Protein AF-A0A961Y4K7-F1 (afdb_monomer_lite)

pLDDT: mean 87.4, std 11.5, range [48.53, 97.31]

Radius of gyration: 15.56 Å; chains: 1; bounding box: 34×49×29 Å

Foldseek 3Di:
DPPVVLVVVLVVQLCVCVVVVHDNVVSVVRSVLVVCVVPHPPNSVVVVVVVVVVVCPDPVNPPPPD

Secondary structure (DSSP, 8-state):
-HHHHHHHHHHHHHHHHHHTT--HHHHHHHHHHHHHHHH-SS-HHHHHHHHHHHHHT-TTTS----

Structure (mmCIF, N/CA/C/O backbone):
data_AF-A0A961Y4K7-F1
#
_entry.id   AF-A0A961Y4K7-F1
#
loop_
_atom_site.group_PDB
_atom_site.id
_atom_site.type_symbol
_atom_site.label_atom_id
_atom_site.label_alt_id
_atom_site.label_comp_id
_atom_site.label_asym_id
_atom_site.label_entity_id
_atom_site.label_seq_id
_atom_site.pdbx_PDB_ins_code
_atom_site.Cartn_x
_atom_site.Cartn_y
_atom_site.Cartn_z
_atom_site.occupancy
_atom_site.B_iso_or_equiv
_atom_site.auth_seq_id
_atom_site.auth_comp_id
_atom_site.auth_asym_id
_atom_site.auth_atom_id
_atom_site.pdbx_PDB_model_num
ATOM 1 N N . MET A 1 1 ? -7.176 -23.410 1.885 1.00 54.91 1 MET A N 1
ATOM 2 C CA . MET A 1 1 ? -7.154 -22.988 0.468 1.00 54.91 1 MET A CA 1
ATOM 3 C C . MET A 1 1 ? -7.221 -21.464 0.342 1.00 54.91 1 MET A C 1
ATOM 5 O O . MET A 1 1 ? -6.648 -20.939 -0.593 1.00 54.91 1 MET A O 1
ATOM 9 N N . GLU A 1 2 ? -7.733 -20.765 1.362 1.00 75.69 2 GLU A N 1
ATOM 10 C CA . GLU A 1 2 ? -7.825 -19.295 1.478 1.00 75.69 2 GLU A CA 1
ATOM 11 C C . GLU A 1 2 ? -6.557 -18.461 1.176 1.00 75.69 2 GLU A C 1
ATOM 13 O O . GLU A 1 2 ? -6.642 -17.450 0.483 1.00 75.69 2 GLU A O 1
ATOM 18 N N . GLN A 1 3 ? -5.361 -18.819 1.678 1.00 84.94 3 GLN A N 1
ATOM 19 C CA . GLN A 1 3 ? -4.197 -17.921 1.515 1.00 84.94 3 GLN A CA 1
ATOM 20 C C . GLN A 1 3 ? -3.693 -17.850 0.071 1.00 84.94 3 GLN A C 1
ATOM 22 O O . GLN A 1 3 ? -3.249 -16.797 -0.377 1.00 84.94 3 GLN A O 1
ATOM 27 N N . ILE A 1 4 ? -3.746 -18.970 -0.653 1.00 91.81 4 ILE A N 1
ATOM 28 C CA . ILE A 1 4 ? -3.292 -19.029 -2.048 1.00 91.81 4 ILE A CA 1
ATOM 29 C C . ILE A 1 4 ? -4.216 -18.183 -2.928 1.00 91.81 4 ILE A C 1
ATOM 31 O O . ILE A 1 4 ? -3.736 -17.489 -3.821 1.00 91.81 4 ILE A O 1
ATOM 35 N N . GLU A 1 5 ? -5.517 -18.183 -2.636 1.00 90.62 5 GLU A N 1
ATOM 36 C CA . GLU A 1 5 ? -6.509 -17.362 -3.333 1.00 90.62 5 GLU A CA 1
ATOM 37 C C . GLU A 1 5 ? -6.263 -15.867 -3.096 1.00 90.62 5 GLU A C 1
ATOM 39 O O . GLU A 1 5 ? -6.165 -15.105 -4.058 1.00 90.62 5 GLU A O 1
ATOM 44 N N . ALA A 1 6 ? -6.046 -15.452 -1.842 1.00 91.50 6 ALA A N 1
ATOM 45 C CA . ALA A 1 6 ? -5.721 -14.062 -1.511 1.00 91.50 6 ALA A CA 1
ATOM 46 C C . ALA A 1 6 ? -4.424 -13.580 -2.190 1.00 91.50 6 ALA A C 1
ATOM 48 O O . ALA A 1 6 ? -4.379 -12.488 -2.761 1.00 91.50 6 ALA A O 1
ATOM 49 N N . ILE A 1 7 ? -3.374 -14.410 -2.178 1.00 93.88 7 ILE A N 1
ATOM 50 C CA . ILE A 1 7 ? -2.105 -14.110 -2.860 1.00 93.88 7 ILE A CA 1
ATOM 51 C C . ILE A 1 7 ? -2.325 -13.998 -4.373 1.00 93.88 7 ILE A C 1
ATOM 53 O O . ILE A 1 7 ? -1.825 -13.061 -4.998 1.00 93.88 7 ILE A O 1
ATOM 57 N N . GLY A 1 8 ? -3.088 -14.925 -4.956 1.00 95.75 8 GLY A N 1
ATOM 58 C CA . GLY A 1 8 ? -3.424 -14.921 -6.377 1.00 95.75 8 GLY A CA 1
ATOM 59 C C . GLY A 1 8 ? -4.145 -13.642 -6.797 1.00 95.75 8 GLY A C 1
ATOM 60 O O . GLY A 1 8 ? -3.752 -13.022 -7.783 1.00 95.75 8 GLY A O 1
ATOM 61 N N . ILE A 1 9 ? -5.133 -13.200 -6.014 1.00 94.62 9 ILE A N 1
ATOM 62 C CA . ILE A 1 9 ? -5.882 -11.960 -6.259 1.00 94.62 9 ILE A CA 1
ATOM 63 C C . ILE A 1 9 ? -4.955 -10.742 -6.202 1.00 94.62 9 ILE A C 1
ATOM 65 O O . ILE A 1 9 ? -4.969 -9.920 -7.119 1.00 94.62 9 ILE A O 1
ATOM 69 N N . PHE A 1 10 ? -4.110 -10.625 -5.174 1.00 94.88 10 PHE A N 1
ATOM 70 C CA . PHE A 1 10 ? -3.209 -9.476 -5.057 1.00 94.88 10 PHE A CA 1
ATOM 71 C C . PHE A 1 10 ? -2.169 -9.414 -6.171 1.00 94.88 10 PHE A C 1
ATOM 73 O O . PHE A 1 10 ? -1.943 -8.337 -6.727 1.00 94.88 10 PHE A O 1
ATOM 80 N N . LEU A 1 11 ? -1.573 -10.547 -6.545 1.00 96.56 11 LEU A N 1
ATOM 81 C CA . LEU A 1 11 ? -0.638 -10.593 -7.669 1.00 96.56 11 LEU A CA 1
ATOM 82 C C . LEU A 1 11 ? -1.335 -10.287 -8.994 1.00 96.56 11 LEU A C 1
ATOM 84 O O . LEU A 1 11 ? -0.788 -9.546 -9.809 1.00 96.56 11 LEU A O 1
ATOM 88 N N . PHE A 1 12 ? -2.547 -10.802 -9.198 1.00 96.88 12 PHE A N 1
ATOM 89 C CA . PHE A 1 12 ? -3.329 -10.523 -10.396 1.00 96.88 12 PHE A CA 1
ATOM 90 C C . PHE A 1 12 ? -3.629 -9.026 -10.542 1.00 96.88 12 PHE A C 1
ATOM 92 O O . PHE A 1 12 ? -3.369 -8.449 -11.600 1.00 96.88 12 PHE A O 1
ATOM 99 N N . VAL A 1 13 ? -4.109 -8.373 -9.479 1.00 96.56 13 VAL A N 1
ATOM 100 C CA . VAL A 1 13 ? -4.384 -6.926 -9.479 1.00 96.56 13 VAL A CA 1
ATOM 101 C C . VAL A 1 13 ? -3.099 -6.129 -9.707 1.00 96.56 13 VAL A C 1
ATOM 103 O O . VAL A 1 13 ? -3.076 -5.230 -10.550 1.00 96.56 13 VAL A O 1
ATOM 106 N N . LEU A 1 14 ? -2.013 -6.485 -9.015 1.00 96.94 14 LEU A N 1
ATOM 107 C CA . LEU A 1 14 ? -0.726 -5.803 -9.137 1.00 96.94 14 LEU A CA 1
ATOM 108 C C . LEU A 1 14 ? -0.177 -5.875 -10.568 1.00 96.94 14 LEU A C 1
ATOM 110 O O . LEU A 1 14 ? 0.171 -4.844 -11.144 1.00 96.94 14 LEU A O 1
ATOM 114 N N . PHE A 1 15 ? -0.117 -7.071 -11.158 1.00 97.12 15 PHE A N 1
ATOM 115 C CA . PHE A 1 15 ? 0.407 -7.249 -12.512 1.00 97.12 15 PHE A CA 1
ATOM 116 C C . PHE A 1 15 ? -0.513 -6.672 -13.582 1.00 97.12 15 PHE A C 1
ATOM 118 O O . PHE A 1 15 ? -0.012 -6.196 -14.596 1.00 97.12 15 PHE A O 1
ATOM 125 N N . THR A 1 16 ? -1.827 -6.640 -13.355 1.00 97.31 16 THR A N 1
ATOM 126 C CA . THR A 1 16 ? -2.761 -5.958 -14.262 1.00 97.31 16 THR A CA 1
ATOM 127 C C . THR A 1 16 ? -2.505 -4.449 -14.272 1.00 97.31 16 THR A C 1
ATOM 129 O O . THR A 1 16 ? -2.363 -3.853 -15.341 1.00 97.31 16 THR A O 1
ATOM 132 N N . LEU A 1 17 ? -2.367 -3.825 -13.096 1.00 96.44 17 LEU A N 1
ATOM 133 C CA . LEU A 1 17 ? -2.095 -2.387 -12.980 1.00 96.44 17 LEU A CA 1
ATOM 134 C C . LEU A 1 17 ? -0.716 -2.023 -13.546 1.00 96.44 17 LEU A C 1
ATOM 136 O O . LEU A 1 17 ? -0.607 -1.093 -14.346 1.00 96.44 17 LEU A O 1
ATOM 140 N N . LEU A 1 18 ? 0.326 -2.789 -13.216 1.00 96.88 18 LEU A N 1
ATOM 141 C CA . LEU A 1 18 ? 1.668 -2.564 -13.761 1.00 96.88 18 LEU A CA 1
ATOM 142 C C . LEU A 1 18 ? 1.746 -2.856 -15.267 1.00 96.88 18 LEU A C 1
ATOM 144 O O . LEU A 1 18 ? 2.370 -2.097 -16.004 1.00 96.88 18 LEU A O 1
ATOM 148 N N . GLY A 1 19 ? 1.076 -3.908 -15.740 1.00 96.12 19 GLY A N 1
ATOM 149 C CA . GLY A 1 19 ? 1.004 -4.271 -17.157 1.00 96.12 19 GLY A CA 1
ATOM 150 C C . GLY A 1 19 ? 0.287 -3.225 -18.014 1.00 96.12 19 GLY A C 1
ATOM 151 O O . GLY A 1 19 ? 0.601 -3.085 -19.192 1.00 96.12 19 GLY A O 1
ATOM 152 N N . SER A 1 20 ? -0.615 -2.438 -17.417 1.00 95.06 20 SER A N 1
ATOM 153 C CA . SER A 1 20 ? -1.254 -1.288 -18.072 1.00 95.06 20 SER A CA 1
ATOM 154 C C . SER A 1 20 ? -0.378 -0.023 -18.133 1.00 95.06 20 SER A C 1
ATOM 156 O O . SER A 1 20 ? -0.786 0.975 -18.723 1.00 95.06 20 SER A O 1
ATOM 158 N N . GLY A 1 21 ? 0.831 -0.050 -17.557 1.00 94.50 21 GLY A N 1
ATOM 159 C CA . GLY A 1 21 ? 1.772 1.076 -17.561 1.00 94.50 21 GLY A CA 1
ATOM 160 C C . GLY A 1 21 ? 1.527 2.118 -16.463 1.00 94.50 21 GLY A C 1
ATOM 161 O O . GLY A 1 21 ? 2.090 3.211 -16.519 1.00 94.50 21 GLY A O 1
ATOM 162 N N . VAL A 1 22 ? 0.699 1.804 -15.461 1.00 95.62 22 VAL A N 1
ATOM 163 C CA . VAL A 1 22 ? 0.441 2.694 -14.319 1.00 95.62 22 VAL A CA 1
ATOM 164 C C . VAL A 1 22 ? 1.689 2.794 -13.440 1.00 95.62 22 VAL A C 1
ATOM 166 O O . VAL A 1 22 ? 2.408 1.818 -13.223 1.00 95.62 22 VAL A O 1
ATOM 169 N N . TRP A 1 23 ? 1.942 3.990 -12.904 1.00 96.94 23 TRP A N 1
ATOM 170 C CA . TRP A 1 23 ? 3.050 4.222 -11.980 1.00 96.94 23 TRP A CA 1
ATOM 171 C C . TRP A 1 23 ? 2.975 3.298 -10.751 1.00 96.94 23 TRP A C 1
ATOM 173 O O . TRP A 1 23 ? 1.904 3.083 -10.182 1.00 96.94 23 TRP A O 1
ATOM 183 N N . VAL A 1 24 ? 4.129 2.791 -10.303 1.00 95.19 24 VAL A N 1
ATOM 184 C CA . VAL A 1 24 ? 4.222 1.716 -9.297 1.00 95.19 24 VAL A CA 1
ATOM 185 C C . VAL A 1 24 ? 3.474 2.038 -8.004 1.00 95.19 24 VAL A C 1
ATOM 187 O O . VAL A 1 24 ? 2.737 1.194 -7.507 1.00 95.19 24 VAL A O 1
ATOM 190 N N . GLY A 1 25 ? 3.603 3.244 -7.447 1.00 93.44 25 GLY A N 1
ATOM 191 C CA . GLY A 1 25 ? 2.905 3.550 -6.195 1.00 93.44 25 GLY A CA 1
ATOM 192 C C . GLY A 1 25 ? 1.393 3.759 -6.358 1.00 93.44 25 GLY A C 1
ATOM 193 O O . GLY A 1 25 ? 0.657 3.494 -5.413 1.00 93.44 25 GLY A O 1
ATOM 194 N N . LEU A 1 26 ? 0.898 4.128 -7.547 1.00 93.81 26 LEU A N 1
ATOM 195 C CA . LEU A 1 26 ? -0.542 4.127 -7.842 1.00 93.81 26 LEU A CA 1
ATOM 196 C C . LEU A 1 26 ? -1.055 2.686 -7.954 1.00 93.81 26 LEU A C 1
ATOM 198 O O . LEU A 1 26 ? -2.138 2.381 -7.459 1.00 93.81 26 LEU A O 1
ATOM 202 N N . ALA A 1 27 ? -0.253 1.786 -8.531 1.00 96.44 27 ALA A N 1
ATOM 203 C CA . ALA A 1 27 ? -0.569 0.362 -8.562 1.00 96.44 27 ALA A CA 1
ATOM 204 C C . ALA A 1 27 ? -0.648 -0.231 -7.142 1.00 96.44 27 ALA A C 1
ATOM 206 O O . ALA A 1 27 ? -1.609 -0.926 -6.816 1.00 96.44 27 ALA A O 1
ATOM 207 N N . LEU A 1 28 ? 0.306 0.102 -6.266 1.00 94.88 28 LEU A N 1
ATOM 208 C CA . LEU A 1 28 ? 0.296 -0.333 -4.864 1.00 94.88 28 LEU A CA 1
ATOM 209 C C . LEU A 1 28 ? -0.884 0.248 -4.072 1.00 94.88 28 LEU A C 1
ATOM 211 O O . LEU A 1 28 ? -1.471 -0.464 -3.259 1.00 94.88 28 LEU A O 1
ATOM 215 N N . LEU A 1 29 ? -1.277 1.500 -4.336 1.00 94.56 29 LEU A N 1
ATOM 216 C CA . LEU A 1 29 ? -2.497 2.081 -3.766 1.00 94.56 29 LEU A CA 1
ATOM 217 C C . LEU A 1 29 ? -3.752 1.309 -4.191 1.00 94.56 29 LEU A C 1
ATOM 219 O O . LEU A 1 29 ? -4.605 1.031 -3.351 1.00 94.56 29 LEU A O 1
ATOM 223 N N . GLY A 1 30 ? -3.847 0.924 -5.466 1.00 94.19 30 GLY A N 1
ATOM 224 C CA . GLY A 1 30 ? -4.946 0.098 -5.970 1.00 94.19 30 GLY A CA 1
ATOM 225 C C . GLY A 1 30 ? -5.005 -1.279 -5.304 1.00 94.19 30 GLY A C 1
ATOM 226 O O . GLY A 1 30 ? -6.075 -1.719 -4.890 1.00 94.19 30 GLY A O 1
ATOM 227 N N . VAL A 1 31 ? -3.856 -1.937 -5.118 1.00 95.75 31 VAL A N 1
ATOM 228 C CA . VAL A 1 31 ? -3.780 -3.222 -4.398 1.00 95.75 31 VAL A CA 1
ATOM 229 C C . VAL A 1 31 ? -4.206 -3.067 -2.934 1.00 95.75 31 VAL A C 1
ATOM 231 O O . VAL A 1 31 ? -4.969 -3.890 -2.431 1.00 95.75 31 VAL A O 1
ATOM 234 N N . ALA A 1 32 ? -3.772 -1.998 -2.257 1.00 93.44 32 ALA A N 1
ATOM 235 C CA . ALA A 1 32 ? -4.169 -1.711 -0.879 1.00 93.44 32 ALA A CA 1
ATOM 236 C C . ALA A 1 32 ? -5.681 -1.453 -0.749 1.00 93.44 32 ALA A C 1
ATOM 238 O O . ALA A 1 32 ? -6.302 -1.939 0.195 1.00 93.44 32 ALA A O 1
ATOM 239 N N . PHE A 1 33 ? -6.278 -0.747 -1.714 1.00 93.69 33 PHE A N 1
ATOM 240 C CA . PHE A 1 33 ? -7.723 -0.531 -1.774 1.00 93.69 33 PHE A CA 1
ATOM 241 C C . PHE A 1 33 ? -8.487 -1.857 -1.892 1.00 93.69 33 PHE A C 1
ATOM 243 O O . PHE A 1 33 ? -9.394 -2.114 -1.105 1.00 93.69 33 PHE A O 1
ATOM 250 N N . VAL A 1 34 ? -8.069 -2.741 -2.806 1.00 93.81 34 VAL A N 1
ATOM 251 C CA . VAL A 1 34 ? -8.677 -4.075 -2.960 1.00 93.81 34 VAL A CA 1
ATOM 252 C C . VAL A 1 34 ? -8.533 -4.907 -1.681 1.00 93.81 34 VAL A C 1
ATOM 254 O O . VAL A 1 34 ? -9.476 -5.582 -1.280 1.00 93.81 34 VAL A O 1
ATOM 257 N N . GLY A 1 35 ? -7.386 -4.838 -1.001 1.00 93.00 35 GLY A N 1
ATOM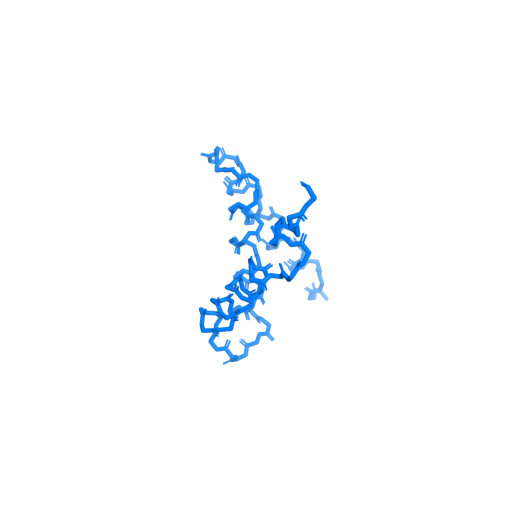 258 C CA . GLY A 1 35 ? -7.188 -5.530 0.274 1.00 93.00 35 GLY A CA 1
ATOM 259 C C . GLY A 1 35 ? -8.121 -5.032 1.377 1.00 93.00 35 GLY A C 1
ATOM 260 O O . GLY A 1 35 ? -8.650 -5.834 2.141 1.00 93.00 35 GLY A O 1
ATOM 261 N N . MET A 1 36 ? -8.365 -3.726 1.442 1.00 93.62 36 MET A N 1
ATOM 262 C CA . MET A 1 36 ? -9.307 -3.157 2.403 1.00 93.62 36 MET A CA 1
ATOM 263 C C . MET A 1 36 ? -10.740 -3.625 2.112 1.00 93.62 36 MET A C 1
ATOM 265 O O . MET A 1 36 ? -11.387 -4.155 3.007 1.00 93.62 36 MET A O 1
ATOM 269 N N . GLU A 1 37 ? -11.209 -3.536 0.869 1.00 91.31 37 GLU A N 1
ATOM 270 C CA . GLU A 1 37 ? -12.577 -3.950 0.509 1.00 91.31 37 GLU A CA 1
ATOM 271 C C . GLU A 1 37 ? -12.837 -5.456 0.715 1.00 91.31 37 GLU A C 1
ATOM 273 O O . GLU A 1 37 ? -13.954 -5.856 1.030 1.00 91.31 37 GLU A O 1
ATOM 278 N N . LEU A 1 38 ? -11.813 -6.307 0.569 1.00 89.94 38 LEU A N 1
ATOM 279 C CA . LEU A 1 38 ? -11.953 -7.757 0.753 1.00 89.94 38 LEU A CA 1
ATOM 280 C C . LEU A 1 38 ? -11.885 -8.205 2.220 1.00 89.94 38 LEU A C 1
ATOM 282 O O . LEU A 1 38 ? -12.508 -9.205 2.575 1.00 89.94 38 LEU A O 1
ATOM 286 N N . PHE A 1 39 ? -11.119 -7.508 3.066 1.00 89.19 39 PHE A N 1
ATOM 287 C CA . PHE A 1 39 ? -10.826 -7.958 4.434 1.00 89.19 39 PHE A CA 1
ATOM 288 C C . PHE A 1 39 ? -11.430 -7.083 5.540 1.00 89.19 39 PHE A C 1
ATOM 290 O O . PHE A 1 39 ? -11.401 -7.491 6.703 1.00 89.19 39 PHE A O 1
ATOM 297 N N . THR A 1 40 ? -11.978 -5.902 5.231 1.00 87.06 40 THR A N 1
ATOM 298 C CA . THR A 1 40 ? -12.637 -5.039 6.221 1.00 87.06 40 THR A CA 1
ATOM 299 C C . THR A 1 40 ? -14.016 -4.573 5.774 1.00 87.06 40 THR A C 1
ATOM 301 O O . THR A 1 40 ? -14.266 -4.312 4.606 1.00 87.06 40 THR A O 1
ATOM 304 N N . SER A 1 41 ? -14.923 -4.423 6.740 1.00 86.44 41 SER A N 1
ATOM 305 C CA . SER A 1 41 ? -16.236 -3.803 6.539 1.00 86.44 41 SER A CA 1
ATOM 306 C C . SER A 1 41 ? -16.200 -2.276 6.671 1.00 86.44 41 SER A C 1
ATOM 308 O O . SER A 1 41 ? -17.228 -1.615 6.526 1.00 86.44 41 SER A O 1
ATOM 310 N N . ARG A 1 42 ? -15.044 -1.700 7.031 1.00 88.06 42 ARG A N 1
ATOM 311 C CA . ARG A 1 42 ? -14.867 -0.247 7.116 1.00 88.06 42 ARG A CA 1
ATOM 312 C C . ARG A 1 42 ? -14.730 0.326 5.697 1.00 88.06 42 ARG A C 1
ATOM 314 O O . ARG A 1 42 ? -13.910 -0.201 4.952 1.00 88.06 42 ARG A O 1
ATOM 321 N N . PRO A 1 43 ? -15.410 1.441 5.360 1.00 88.44 43 PRO A N 1
ATOM 322 C CA . PRO A 1 43 ? -15.254 2.094 4.060 1.00 88.44 43 PRO A CA 1
ATOM 323 C C . PRO A 1 43 ? -13.781 2.401 3.756 1.00 88.44 43 PRO A C 1
ATOM 325 O O . PRO A 1 43 ? -13.137 3.151 4.503 1.00 88.44 43 PRO A O 1
ATOM 328 N N . ALA A 1 44 ? -13.237 1.829 2.676 1.00 88.94 44 ALA A N 1
ATOM 329 C CA . ALA A 1 44 ? -11.817 1.974 2.367 1.00 88.94 44 ALA A CA 1
ATOM 330 C C . ALA A 1 44 ? -11.450 3.423 2.018 1.00 88.94 44 ALA A C 1
ATOM 332 O O . ALA A 1 44 ? -10.421 3.917 2.477 1.00 88.94 44 ALA A O 1
ATOM 333 N N . GLY A 1 45 ? -12.313 4.131 1.281 1.00 87.75 45 GLY A N 1
ATOM 334 C CA . GLY A 1 45 ? -12.084 5.521 0.869 1.00 87.75 45 GLY A CA 1
ATOM 335 C C . GLY A 1 45 ? -11.842 6.466 2.049 1.00 87.75 45 GLY A C 1
ATOM 336 O O .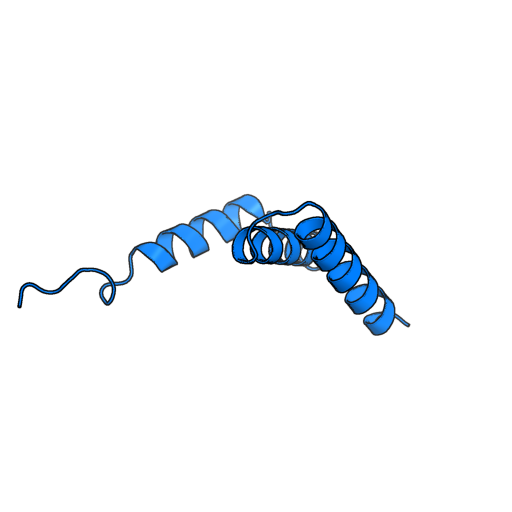 GLY A 1 45 ? -10.789 7.097 2.13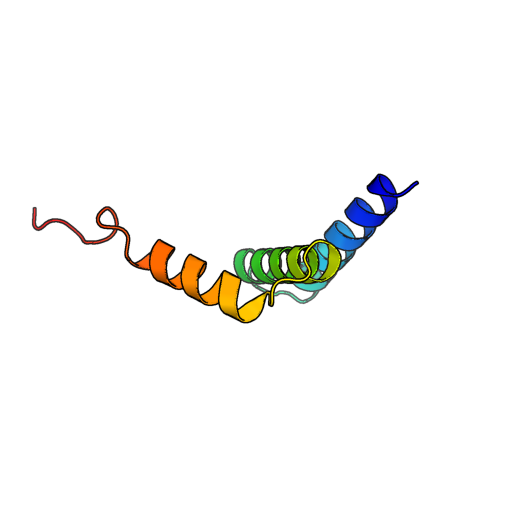2 1.00 87.75 45 GLY A O 1
ATOM 337 N N . ASP A 1 46 ? -12.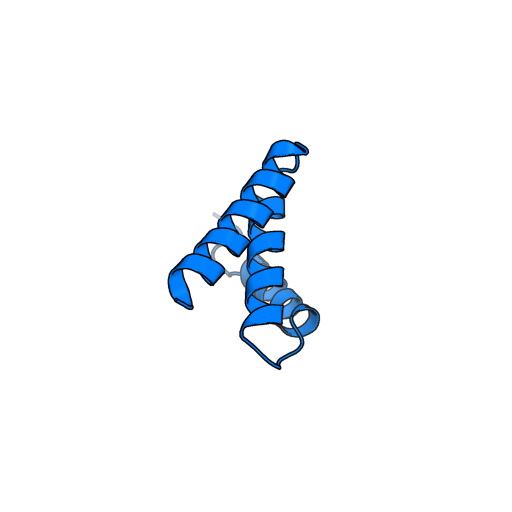767 6.501 3.009 1.00 88.44 46 ASP A N 1
ATOM 338 C CA . ASP A 1 46 ? -12.674 7.383 4.181 1.00 88.44 46 ASP A CA 1
ATOM 339 C C . ASP A 1 46 ? -11.442 7.069 5.043 1.00 88.44 46 ASP A C 1
ATOM 341 O O . ASP A 1 46 ? -10.761 7.963 5.556 1.00 88.44 46 ASP A O 1
ATOM 345 N N . ALA A 1 47 ? -11.124 5.781 5.187 1.00 89.00 47 ALA A N 1
ATOM 346 C CA . ALA A 1 47 ? -9.952 5.335 5.923 1.00 89.00 47 ALA A CA 1
ATOM 347 C C . ALA A 1 47 ? -8.649 5.768 5.237 1.00 89.00 47 ALA A C 1
ATOM 349 O O . ALA A 1 47 ? -7.781 6.360 5.877 1.00 89.00 47 ALA A O 1
ATOM 350 N N . MET A 1 48 ? -8.525 5.509 3.937 1.00 91.75 48 MET A N 1
ATOM 351 C CA . MET A 1 48 ? -7.304 5.771 3.180 1.00 91.75 48 MET A CA 1
ATOM 352 C C . MET A 1 48 ? -7.044 7.269 3.010 1.00 91.75 48 MET A C 1
ATOM 354 O O . MET A 1 48 ? -5.898 7.687 3.155 1.00 91.75 48 MET A O 1
ATOM 358 N N . ILE A 1 49 ? -8.077 8.090 2.778 1.00 91.25 49 ILE A N 1
ATOM 359 C CA . ILE A 1 49 ? -7.932 9.548 2.618 1.00 91.25 49 ILE A CA 1
ATOM 360 C C . ILE A 1 49 ? -7.271 10.172 3.849 1.00 91.25 49 ILE A C 1
ATOM 362 O O . ILE A 1 49 ? -6.304 10.924 3.717 1.00 91.25 49 ILE A O 1
ATOM 366 N N . THR A 1 50 ? -7.756 9.832 5.046 1.00 90.06 50 THR A N 1
ATOM 367 C CA . THR A 1 50 ? -7.195 10.372 6.293 1.00 90.06 50 THR A CA 1
ATOM 368 C C . THR A 1 50 ? -5.74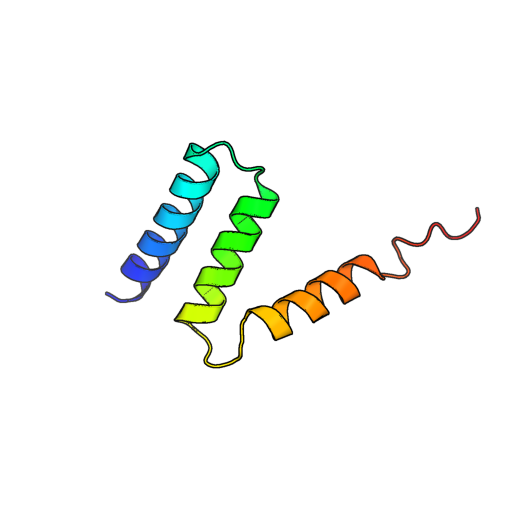7 9.933 6.495 1.00 90.06 50 THR A C 1
ATOM 370 O O . THR A 1 50 ? -4.893 10.771 6.771 1.00 90.06 50 THR A O 1
ATOM 373 N N . THR A 1 51 ? -5.429 8.655 6.272 1.00 89.00 51 THR A N 1
ATOM 374 C CA . THR A 1 51 ? -4.056 8.142 6.386 1.00 89.00 51 THR A CA 1
ATOM 375 C C . THR A 1 51 ? -3.105 8.794 5.384 1.00 89.00 51 THR A C 1
ATOM 377 O O . THR A 1 51 ? -2.011 9.207 5.771 1.00 89.00 51 THR A O 1
ATOM 380 N N . ILE A 1 52 ? -3.515 8.928 4.120 1.00 89.44 52 ILE A N 1
ATOM 381 C CA . ILE A 1 52 ? -2.709 9.570 3.075 1.00 89.44 52 ILE A CA 1
ATOM 382 C C . ILE A 1 52 ? -2.433 11.027 3.460 1.00 89.44 52 ILE A C 1
ATOM 384 O O . ILE A 1 52 ? -1.272 11.432 3.519 1.00 89.44 52 ILE A O 1
ATOM 388 N N . TRP A 1 53 ? -3.470 11.790 3.810 1.00 88.38 53 TRP A N 1
ATOM 389 C CA . TRP A 1 53 ? -3.334 13.196 4.192 1.00 88.38 53 TRP A CA 1
ATOM 390 C C . TRP A 1 53 ? -2.444 13.397 5.426 1.00 88.38 53 TRP A C 1
ATOM 392 O O . TRP A 1 53 ? -1.540 14.240 5.430 1.00 88.38 53 TRP A O 1
ATOM 402 N N . THR A 1 54 ? -2.653 12.588 6.468 1.00 86.94 54 THR A N 1
ATOM 403 C CA . THR A 1 54 ? -1.833 12.628 7.682 1.00 86.94 54 THR A CA 1
ATOM 404 C C . THR A 1 54 ? -0.378 12.262 7.386 1.00 86.94 54 THR A C 1
ATOM 406 O O . THR A 1 54 ? 0.518 12.907 7.924 1.00 86.94 54 THR A O 1
ATOM 409 N N . SER A 1 55 ? -0.119 11.296 6.497 1.00 84.19 55 SER A N 1
ATOM 410 C CA . SER A 1 55 ? 1.249 10.910 6.122 1.00 84.19 55 SER A CA 1
ATOM 411 C C . SER A 1 55 ? 2.014 12.025 5.396 1.00 84.19 55 SER A C 1
ATOM 413 O O . SER A 1 55 ? 3.219 12.168 5.597 1.00 84.19 55 SER A O 1
ATOM 415 N N . SER A 1 56 ? 1.321 12.854 4.605 1.00 82.69 56 SER A N 1
ATOM 416 C CA . SER A 1 56 ? 1.919 14.013 3.925 1.00 82.69 56 SER A CA 1
ATOM 417 C C . SER A 1 56 ? 2.200 15.185 4.870 1.00 82.69 56 SER A C 1
ATOM 419 O O . SER A 1 56 ? 3.093 15.982 4.606 1.00 82.69 56 SER A O 1
ATOM 421 N N . SER A 1 57 ? 1.482 15.272 5.993 1.00 77.75 57 SER A N 1
ATOM 422 C CA . SER A 1 57 ? 1.609 16.353 6.983 1.00 77.75 57 SER A CA 1
ATOM 423 C C . SER A 1 57 ? 2.572 16.002 8.128 1.00 77.75 57 SER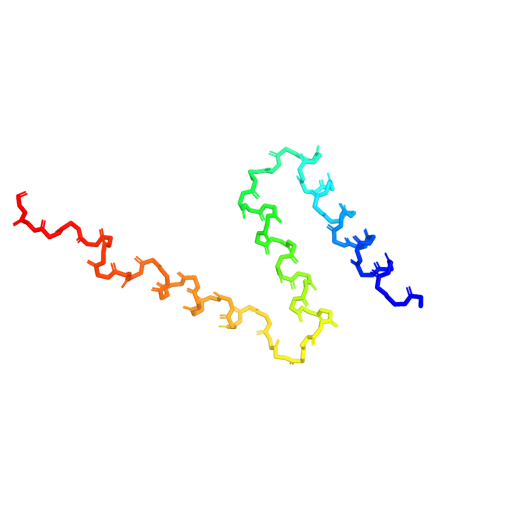 A C 1
ATOM 425 O O . SER A 1 57 ? 2.357 16.397 9.274 1.00 77.75 57 SER A O 1
ATOM 427 N N . SER A 1 58 ? 3.617 15.219 7.849 1.00 72.94 58 SER A N 1
ATOM 428 C CA . SER A 1 58 ? 4.625 14.872 8.855 1.00 72.94 58 SER A CA 1
ATOM 429 C C . SER A 1 58 ? 5.591 16.035 9.086 1.00 72.94 58 SER A C 1
ATOM 431 O O . SER A 1 58 ? 6.151 16.581 8.137 1.00 72.94 58 SER A O 1
ATOM 433 N N . TRP A 1 59 ? 5.858 16.366 10.353 1.00 70.50 59 TRP A N 1
ATOM 434 C CA . TRP A 1 59 ? 6.800 17.421 10.760 1.00 70.50 59 TRP A CA 1
ATOM 435 C C . TRP A 1 59 ? 8.237 17.198 10.264 1.00 70.50 59 TRP A C 1
ATOM 437 O O . TRP A 1 59 ? 9.018 18.143 10.199 1.00 70.50 59 TRP A O 1
ATOM 447 N N . THR A 1 60 ? 8.578 15.966 9.877 1.00 67.94 60 THR A N 1
ATOM 448 C CA . THR A 1 60 ? 9.851 15.620 9.227 1.00 67.94 60 THR A CA 1
ATOM 449 C C . THR A 1 60 ? 9.929 16.090 7.767 1.00 67.94 60 THR A C 1
ATOM 451 O O . THR A 1 60 ? 11.029 16.261 7.251 1.00 67.94 60 THR A O 1
ATOM 454 N N . LEU A 1 61 ? 8.792 16.294 7.090 1.00 61.38 61 LEU A N 1
ATOM 455 C CA . LEU A 1 61 ? 8.725 16.766 5.698 1.00 61.38 61 LEU A CA 1
ATOM 456 C C . LEU A 1 61 ? 8.623 18.291 5.585 1.00 61.38 61 LEU A C 1
ATOM 458 O O . LEU A 1 61 ? 8.995 18.849 4.554 1.00 61.38 61 LEU A O 1
ATOM 462 N N . THR A 1 62 ? 8.163 18.987 6.629 1.00 66.56 62 THR A N 1
ATOM 463 C CA . THR A 1 62 ? 8.408 20.428 6.752 1.00 66.56 62 THR A CA 1
ATOM 464 C C . THR A 1 62 ? 9.904 20.626 6.896 1.00 66.56 62 THR A C 1
ATOM 466 O O . THR A 1 62 ? 10.471 20.273 7.927 1.00 66.56 62 THR A O 1
ATOM 469 N N . ALA A 1 63 ? 10.538 21.176 5.859 1.00 64.75 63 ALA A N 1
ATOM 470 C CA . ALA A 1 63 ? 11.897 21.677 5.948 1.00 64.75 63 ALA A CA 1
ATOM 471 C C . ALA A 1 63 ? 11.955 22.629 7.147 1.00 64.75 63 ALA A C 1
ATOM 473 O O . ALA A 1 63 ? 11.439 23.747 7.095 1.00 64.75 63 ALA A O 1
ATOM 474 N N . LEU A 1 64 ? 12.504 22.149 8.263 1.00 62.38 64 LEU A N 1
ATOM 475 C CA . LEU A 1 64 ? 12.865 23.021 9.362 1.00 62.38 64 LEU A CA 1
ATOM 476 C C . LEU A 1 64 ? 13.830 24.048 8.751 1.00 62.38 64 LEU A C 1
ATOM 478 O O . LEU A 1 64 ? 14.741 23.613 8.044 1.00 62.38 64 LEU A O 1
ATOM 482 N N . PRO A 1 65 ? 13.614 25.364 8.933 1.00 60.19 65 PRO A N 1
ATOM 483 C CA . PRO A 1 65 ? 14.492 26.379 8.370 1.00 60.19 65 PRO A CA 1
ATOM 484 C C . PRO A 1 65 ? 15.881 26.249 9.005 1.00 60.19 65 PRO A C 1
ATOM 486 O O . PRO A 1 65 ? 16.149 26.801 10.072 1.00 60.19 65 PRO A O 1
ATOM 489 N N . LEU A 1 66 ? 16.725 25.456 8.354 1.00 48.53 66 LEU A N 1
ATOM 490 C CA . LEU A 1 66 ? 18.174 25.563 8.350 1.00 48.53 66 LEU A CA 1
ATOM 491 C C . LEU A 1 66 ? 18.561 26.262 7.049 1.00 48.53 66 LEU A C 1
ATOM 493 O O . LEU A 1 66 ? 18.042 25.842 5.988 1.00 48.53 66 LEU A O 1
#

Sequence (66 aa):
MEQIEAIGIFLFVLFTLLGSGVWVGLALLGVAFVGMELFTSRPAGDAMITTIWTSSSSWTLTALPL